Protein AF-A0A1X0RVH4-F1 (afdb_monomer_lite)

Sequence (79 aa):
LAIDKLQQRTILLLFIATIWRPSSDIDTLQARDVHFKFDNNADLSGITLFIRASKKDKQKQSALGTLSQKSMCTVYTLF

pLDDT: mean 85.6, std 8.14, range [58.84, 93.62]

Secondary structure (DSSP, 8-state):
--HHHHHHHHHHHHHHHH---IIIIITT--GGGEEEEE-TTS-EEEEEEEES--TTSS-EEEEEEPPS-GGG-HHHHH-

Structure (mmCIF, N/CA/C/O backbone):
data_AF-A0A1X0RVH4-F1
#
_entry.id   AF-A0A1X0RVH4-F1
#
loop_
_atom_site.group_PDB
_atom_site.id
_atom_site.type_symbol
_atom_site.label_atom_id
_atom_site.label_alt_id
_atom_site.label_comp_id
_atom_site.label_asym_id
_atom_site.label_entity_id
_atom_site.label_seq_id
_atom_site.pdbx_PDB_ins_code
_atom_site.Cartn_x
_atom_site.Cartn_y
_atom_site.Cartn_z
_atom_site.occupancy
_atom_site.B_iso_or_equiv
_atom_site.auth_seq_id
_atom_site.auth_comp_id
_atom_site.auth_asym_id
_atom_site.auth_atom_id
_atom_site.pdbx_PDB_model_num
ATOM 1 N N . LEU A 1 1 ? 7.011 -12.872 0.943 1.00 59.94 1 LEU A N 1
ATOM 2 C CA . LEU A 1 1 ? 6.671 -12.359 2.290 1.00 59.94 1 LEU A CA 1
ATOM 3 C C . LEU A 1 1 ? 5.250 -12.822 2.576 1.00 59.94 1 LEU A C 1
ATOM 5 O O . LEU A 1 1 ? 4.445 -12.743 1.659 1.00 59.94 1 LEU A O 1
ATOM 9 N N . ALA A 1 2 ? 4.954 -13.355 3.758 1.00 85.19 2 ALA A N 1
ATOM 10 C CA . ALA A 1 2 ? 3.571 -13.684 4.092 1.00 85.19 2 ALA A CA 1
ATOM 11 C C . ALA A 1 2 ? 2.732 -12.387 4.138 1.00 85.19 2 ALA A C 1
ATOM 13 O O . ALA A 1 2 ? 3.275 -11.310 4.414 1.00 85.19 2 ALA A O 1
ATOM 14 N N . ILE A 1 3 ? 1.457 -12.467 3.750 1.00 85.25 3 ILE A N 1
ATOM 15 C CA . ILE A 1 3 ? 0.604 -11.291 3.509 1.00 85.25 3 ILE A CA 1
ATOM 16 C C . ILE A 1 3 ? 0.442 -10.421 4.764 1.00 85.25 3 ILE A C 1
ATOM 18 O O . ILE A 1 3 ? 0.436 -9.197 4.672 1.00 85.25 3 ILE A O 1
ATOM 22 N N . ASP A 1 4 ? 0.450 -11.048 5.938 1.00 87.81 4 ASP A N 1
ATOM 23 C CA . ASP A 1 4 ? 0.425 -10.423 7.260 1.00 87.81 4 ASP A CA 1
ATOM 24 C C . ASP A 1 4 ? 1.621 -9.486 7.483 1.00 87.81 4 ASP A C 1
ATOM 26 O O . ASP A 1 4 ? 1.457 -8.332 7.884 1.00 87.81 4 ASP A O 1
ATOM 30 N N . LYS A 1 5 ? 2.835 -9.935 7.145 1.00 88.00 5 LYS A N 1
ATOM 31 C CA . LYS A 1 5 ? 4.051 -9.122 7.277 1.00 88.00 5 LYS A CA 1
ATOM 32 C C . LYS A 1 5 ? 4.062 -7.954 6.298 1.00 88.00 5 LYS A C 1
ATOM 34 O O . LYS A 1 5 ? 4.619 -6.902 6.613 1.00 88.00 5 LYS A O 1
ATOM 39 N N . LEU A 1 6 ? 3.471 -8.130 5.114 1.00 86.56 6 LEU A N 1
ATOM 40 C CA . LEU A 1 6 ? 3.335 -7.047 4.141 1.00 86.56 6 LEU A CA 1
ATOM 41 C C . LEU A 1 6 ? 2.368 -5.984 4.674 1.00 86.56 6 LEU A C 1
ATOM 43 O O . LEU A 1 6 ? 2.720 -4.811 4.707 1.00 86.56 6 LEU A O 1
ATOM 47 N N . GLN A 1 7 ? 1.210 -6.403 5.189 1.00 86.94 7 GLN A N 1
ATOM 48 C CA . GLN A 1 7 ? 0.208 -5.509 5.773 1.00 86.94 7 GLN A CA 1
ATOM 49 C C . GLN A 1 7 ? 0.753 -4.726 6.973 1.00 86.94 7 GLN A C 1
ATOM 51 O O . GLN A 1 7 ? 0.615 -3.504 7.021 1.00 86.94 7 GLN A O 1
ATOM 56 N N . GLN A 1 8 ? 1.433 -5.394 7.909 1.00 89.44 8 GLN A N 1
ATOM 57 C CA . GLN A 1 8 ? 2.049 -4.732 9.066 1.00 89.44 8 GLN A CA 1
ATOM 58 C C . GLN A 1 8 ? 3.085 -3.685 8.644 1.00 89.44 8 GLN A C 1
ATOM 60 O O . GLN A 1 8 ? 3.107 -2.575 9.180 1.00 89.44 8 GLN A O 1
ATOM 65 N N . ARG A 1 9 ? 3.919 -4.016 7.651 1.00 90.38 9 ARG A N 1
ATOM 66 C CA . ARG A 1 9 ? 4.907 -3.084 7.100 1.00 90.38 9 ARG A CA 1
ATOM 67 C C . ARG A 1 9 ? 4.236 -1.883 6.444 1.00 90.38 9 ARG A C 1
ATOM 69 O O . ARG A 1 9 ? 4.675 -0.761 6.676 1.00 90.38 9 ARG A O 1
ATOM 76 N N . THR A 1 10 ? 3.178 -2.103 5.668 1.00 89.75 10 THR A N 1
ATOM 77 C CA . THR A 1 10 ? 2.415 -1.026 5.033 1.00 89.75 10 THR A CA 1
ATOM 78 C C . THR A 1 10 ? 1.828 -0.085 6.075 1.00 89.75 10 THR A C 1
ATOM 80 O O . THR A 1 10 ? 2.038 1.118 5.972 1.00 89.75 10 THR A O 1
ATOM 83 N N . ILE A 1 11 ? 1.170 -0.611 7.114 1.00 90.06 11 ILE A N 1
ATOM 84 C CA . ILE A 1 11 ? 0.582 0.204 8.189 1.00 90.06 11 ILE A CA 1
ATOM 85 C C . ILE A 1 11 ? 1.661 1.030 8.898 1.00 90.06 11 ILE A C 1
ATOM 87 O O . ILE A 1 11 ? 1.473 2.227 9.114 1.00 90.06 11 ILE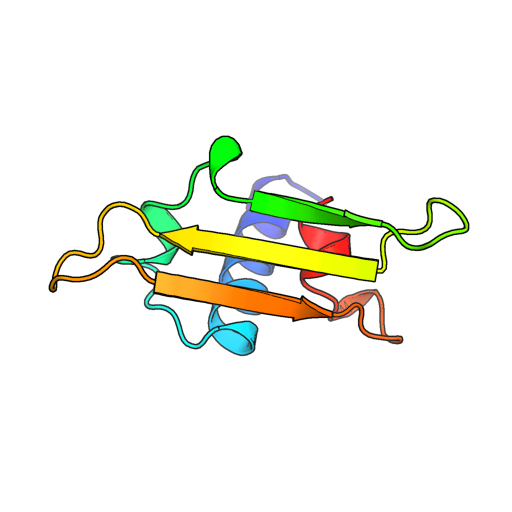 A O 1
ATOM 91 N N . LEU A 1 12 ? 2.808 0.420 9.221 1.00 90.75 12 LEU A N 1
ATOM 92 C CA . LEU A 1 12 ? 3.917 1.110 9.880 1.00 90.75 12 LEU A CA 1
ATOM 93 C C . LEU A 1 12 ? 4.495 2.234 9.007 1.00 90.75 12 LEU A C 1
ATOM 95 O O . LEU A 1 12 ? 4.691 3.349 9.488 1.00 90.75 12 LEU A O 1
ATOM 99 N N . LEU A 1 13 ? 4.742 1.964 7.723 1.00 91.12 13 LEU A N 1
ATOM 100 C CA . LEU A 1 13 ? 5.261 2.964 6.787 1.00 91.12 13 LEU A CA 1
ATOM 101 C C . LEU A 1 13 ? 4.256 4.095 6.544 1.00 91.12 13 LEU A C 1
ATOM 103 O O . LEU A 1 13 ? 4.654 5.255 6.453 1.00 91.12 13 LEU A O 1
ATOM 107 N N . LEU A 1 14 ? 2.959 3.785 6.478 1.00 89.50 14 LEU A N 1
ATOM 108 C CA . LEU A 1 14 ? 1.906 4.789 6.342 1.00 89.50 14 LEU A CA 1
ATOM 109 C C . LEU A 1 14 ? 1.836 5.679 7.585 1.00 89.50 14 LEU A C 1
ATOM 111 O O . LEU A 1 14 ? 1.773 6.900 7.454 1.00 89.50 14 LEU A O 1
ATOM 115 N N . PHE A 1 15 ? 1.904 5.080 8.777 1.00 90.69 15 PHE A N 1
ATOM 116 C CA . PHE A 1 15 ? 1.946 5.800 10.047 1.00 90.69 15 PHE A CA 1
ATOM 117 C C . PHE A 1 15 ? 3.132 6.765 10.104 1.00 90.69 15 PHE A C 1
ATOM 119 O O . PHE A 1 15 ? 2.938 7.941 10.394 1.00 90.69 15 PHE A O 1
ATOM 126 N N . ILE A 1 16 ? 4.340 6.304 9.768 1.00 89.19 16 ILE A N 1
ATOM 127 C CA . ILE A 1 16 ? 5.545 7.147 9.780 1.00 89.19 16 ILE A CA 1
ATOM 128 C C . ILE A 1 16 ? 5.438 8.274 8.744 1.00 89.19 16 ILE A C 1
ATOM 130 O O . ILE A 1 16 ? 5.776 9.416 9.042 1.00 89.19 16 ILE A O 1
ATOM 134 N N . ALA A 1 17 ? 4.944 7.974 7.541 1.00 89.19 17 ALA A N 1
ATOM 135 C CA . ALA A 1 17 ? 4.889 8.938 6.445 1.00 89.19 17 ALA A CA 1
ATOM 136 C C . ALA A 1 17 ? 3.799 10.012 6.616 1.00 89.19 17 ALA A C 1
ATOM 138 O O . ALA A 1 17 ? 3.957 11.131 6.136 1.00 89.19 17 ALA A O 1
ATOM 139 N N . THR A 1 18 ? 2.679 9.679 7.262 1.00 87.75 18 THR A N 1
ATOM 140 C CA . THR A 1 18 ? 1.498 10.562 7.343 1.00 87.75 18 THR A CA 1
ATOM 141 C C . THR A 1 18 ? 1.180 11.046 8.755 1.00 87.75 18 THR A C 1
ATOM 143 O O . THR A 1 18 ? 0.416 11.997 8.915 1.00 87.75 18 THR A O 1
ATOM 146 N N . ILE A 1 19 ? 1.740 10.396 9.783 1.00 88.69 19 ILE A N 1
ATOM 147 C CA . ILE A 1 19 ? 1.427 10.615 11.206 1.00 88.69 19 ILE A CA 1
ATOM 148 C C . ILE A 1 19 ? -0.073 10.357 11.496 1.00 88.69 19 ILE A C 1
ATOM 150 O O . ILE A 1 19 ? -0.653 10.815 12.481 1.00 88.69 19 ILE A O 1
ATOM 154 N N . TRP A 1 20 ? -0.744 9.598 10.625 1.00 88.38 20 TRP A N 1
ATOM 155 C CA . TRP A 1 20 ? -2.156 9.253 10.759 1.00 88.38 20 TRP A CA 1
ATOM 156 C C . TRP A 1 20 ? -2.365 8.146 11.774 1.00 88.38 20 TRP A C 1
ATOM 158 O O . TRP A 1 20 ? -1.637 7.163 11.790 1.00 88.38 20 TRP A O 1
ATOM 168 N N . ARG A 1 21 ? -3.388 8.259 12.619 1.00 86.38 21 ARG A N 1
ATOM 169 C CA . ARG A 1 21 ? -3.611 7.265 13.673 1.00 86.38 21 ARG A CA 1
ATOM 170 C C . ARG A 1 21 ? -4.035 5.920 13.074 1.00 86.38 21 ARG A C 1
ATOM 172 O O . ARG A 1 21 ? -5.047 5.888 12.372 1.00 86.38 21 ARG A O 1
ATOM 179 N N . PRO A 1 22 ? -3.372 4.803 13.424 1.00 83.12 22 PRO A N 1
ATOM 180 C CA . PRO A 1 22 ? -3.707 3.493 12.876 1.00 83.12 22 PRO A CA 1
ATOM 181 C C . PRO A 1 22 ? -5.195 3.147 12.987 1.00 83.12 22 PRO A C 1
ATOM 183 O O . PRO A 1 22 ? -5.831 2.861 11.985 1.00 83.12 22 PRO A O 1
ATOM 186 N N . SER A 1 23 ? -5.777 3.290 14.180 1.00 80.00 23 SER A N 1
ATOM 187 C CA . SER A 1 23 ? -7.143 2.845 14.489 1.00 80.00 23 SER A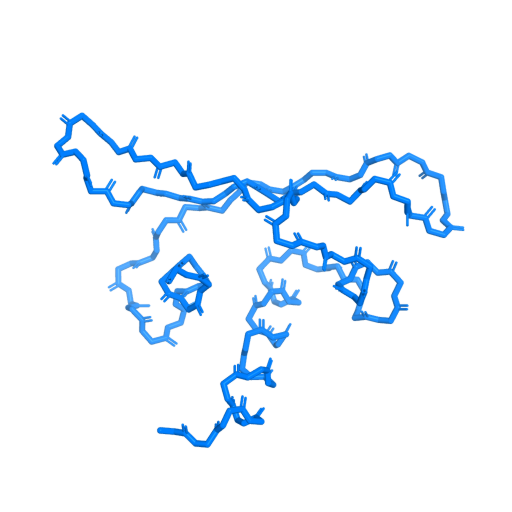 CA 1
ATOM 188 C C . SER A 1 23 ? -8.276 3.788 14.075 1.00 80.00 23 SER A C 1
ATOM 190 O O . SER A 1 23 ? -9.439 3.420 14.206 1.00 80.00 23 SER A O 1
ATOM 192 N N . SER A 1 24 ? -7.988 5.021 13.647 1.00 81.25 24 SER A N 1
ATOM 193 C CA . SER A 1 24 ? -9.040 5.971 13.236 1.00 81.25 24 SER A CA 1
ATOM 194 C C . SER A 1 24 ? -8.908 6.453 11.801 1.00 81.25 24 SER A C 1
ATOM 196 O O . SER A 1 24 ? -9.907 6.831 11.197 1.00 81.25 24 SER A O 1
ATOM 198 N N . ASP A 1 25 ? -7.683 6.484 11.287 1.00 85.44 25 ASP A N 1
ATOM 199 C CA . ASP A 1 25 ? -7.351 7.078 10.000 1.00 85.44 25 ASP A CA 1
ATOM 200 C C . ASP A 1 25 ? -6.932 5.995 8.995 1.00 85.44 25 ASP A C 1
ATOM 202 O O . ASP A 1 25 ? -7.474 5.931 7.900 1.00 85.44 25 ASP A O 1
ATOM 206 N N . ILE A 1 26 ? -5.991 5.121 9.370 1.00 86.50 26 ILE A N 1
ATOM 207 C CA . ILE A 1 26 ? -5.440 4.102 8.459 1.00 86.50 26 ILE A CA 1
ATOM 208 C C . ILE A 1 26 ? -6.418 2.937 8.271 1.00 86.50 26 ILE A C 1
ATOM 210 O O . ILE A 1 26 ? -6.597 2.470 7.152 1.00 86.50 26 ILE A O 1
ATOM 214 N N . ASP A 1 27 ? -7.085 2.501 9.340 1.00 85.69 27 ASP A N 1
ATOM 215 C CA . ASP A 1 27 ? -8.043 1.384 9.308 1.00 85.69 27 ASP A CA 1
ATOM 216 C C . ASP A 1 27 ? -9.298 1.683 8.464 1.00 85.69 27 ASP A C 1
ATOM 218 O O . ASP A 1 27 ? -9.981 0.779 7.991 1.00 85.69 27 ASP A O 1
ATOM 222 N N . THR A 1 28 ? -9.601 2.965 8.234 1.00 85.88 28 THR A N 1
ATOM 223 C CA . THR A 1 28 ? -10.737 3.399 7.404 1.00 85.88 28 THR A CA 1
ATOM 224 C C . THR A 1 28 ? -10.362 3.616 5.937 1.00 85.88 28 THR A C 1
ATOM 226 O O . THR A 1 28 ? -11.240 3.894 5.118 1.00 85.88 28 THR A O 1
ATOM 229 N N . LEU A 1 29 ? -9.076 3.484 5.593 1.00 87.19 29 LEU A N 1
ATOM 230 C CA . LEU A 1 29 ? -8.559 3.698 4.248 1.00 87.19 29 LEU A CA 1
ATOM 231 C C . LEU A 1 29 ? -8.981 2.548 3.324 1.00 87.19 29 LEU A C 1
ATOM 233 O O . LEU A 1 29 ? -8.711 1.380 3.599 1.00 87.19 29 LEU A O 1
ATOM 237 N N . GLN A 1 30 ? -9.606 2.867 2.193 1.00 87.88 30 GLN A N 1
ATOM 238 C CA . GLN A 1 30 ? -9.978 1.873 1.185 1.00 87.88 30 GLN A CA 1
ATOM 239 C C . GLN A 1 30 ? -9.114 2.016 -0.071 1.00 87.88 30 GLN A C 1
ATOM 241 O O . GLN A 1 30 ? -8.533 3.063 -0.324 1.00 87.88 30 GLN A O 1
ATOM 246 N N . ALA A 1 31 ? -9.062 0.990 -0.926 1.00 87.50 31 ALA A N 1
ATOM 247 C CA . ALA A 1 31 ? -8.286 1.058 -2.173 1.00 87.50 31 ALA A CA 1
ATOM 248 C C . ALA A 1 31 ? -8.684 2.262 -3.055 1.00 87.50 31 ALA A C 1
ATOM 250 O O . ALA A 1 31 ? -7.836 2.926 -3.639 1.00 87.50 31 ALA A O 1
ATOM 251 N N . ARG A 1 32 ? -9.978 2.608 -3.066 1.00 89.31 32 ARG A N 1
ATOM 252 C CA . ARG A 1 32 ? -10.535 3.783 -3.762 1.00 89.31 32 ARG A CA 1
ATOM 253 C C . ARG A 1 32 ? -10.100 5.140 -3.195 1.00 89.31 32 ARG A C 1
ATOM 255 O O . ARG A 1 32 ? -10.478 6.165 -3.750 1.00 89.31 32 ARG A O 1
ATOM 262 N N . ASP A 1 33 ? -9.414 5.151 -2.059 1.00 89.69 33 ASP A N 1
ATOM 263 C CA . ASP A 1 33 ? -8.866 6.341 -1.407 1.00 89.69 33 ASP A CA 1
ATOM 264 C C . ASP A 1 33 ? -7.386 6.565 -1.726 1.00 89.69 33 ASP A C 1
ATOM 266 O O . ASP A 1 33 ? -6.817 7.586 -1.333 1.00 89.69 33 ASP A O 1
ATOM 270 N N . VAL A 1 34 ? -6.762 5.615 -2.426 1.00 90.88 34 VAL A N 1
ATOM 271 C CA . VAL A 1 34 ? -5.352 5.643 -2.807 1.00 90.88 34 VAL A CA 1
ATOM 272 C C . VAL A 1 34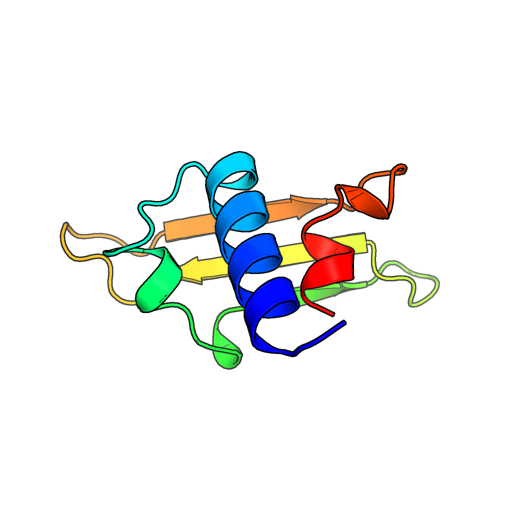 ? -5.257 6.002 -4.280 1.00 90.88 34 VAL A C 1
ATOM 274 O O . VAL A 1 34 ? -5.644 5.233 -5.155 1.00 90.88 34 VAL A O 1
ATOM 277 N N . HIS A 1 35 ? -4.767 7.202 -4.565 1.00 92.94 35 HIS A N 1
ATOM 278 C CA . HIS A 1 35 ? -4.614 7.701 -5.924 1.00 92.94 35 HIS A CA 1
ATOM 279 C C . HIS A 1 35 ? -3.133 7.723 -6.286 1.00 92.94 35 HIS A C 1
ATOM 281 O O . HIS A 1 35 ? -2.368 8.522 -5.743 1.00 92.94 35 HIS A O 1
ATOM 287 N N . PHE A 1 36 ? -2.724 6.860 -7.209 1.00 92.25 36 PHE A N 1
ATOM 288 C CA . PHE A 1 36 ? -1.354 6.827 -7.710 1.00 92.25 36 PHE A CA 1
ATOM 289 C C . PHE A 1 36 ? -1.113 7.982 -8.685 1.00 92.25 36 PHE A C 1
ATOM 291 O O . PHE A 1 36 ? -1.971 8.324 -9.499 1.00 92.25 36 PHE A O 1
ATOM 298 N N . LYS A 1 37 ? 0.063 8.595 -8.583 1.00 93.00 37 LYS A N 1
ATOM 299 C CA . LYS A 1 37 ? 0.550 9.620 -9.501 1.00 93.00 37 LYS A CA 1
ATOM 300 C C . LYS A 1 37 ? 1.680 9.027 -10.319 1.00 93.00 37 LYS A C 1
ATOM 302 O O . LYS A 1 37 ? 2.655 8.543 -9.748 1.00 93.00 37 LYS A O 1
ATOM 307 N N . PHE A 1 38 ? 1.547 9.122 -11.632 1.00 91.69 38 PHE A N 1
ATOM 308 C CA . PHE A 1 38 ? 2.571 8.731 -12.588 1.00 91.69 38 PHE A CA 1
ATOM 309 C C . PHE A 1 38 ? 3.183 9.984 -13.205 1.00 91.69 38 PHE A C 1
ATOM 311 O O . PHE A 1 38 ? 2.502 11.006 -13.329 1.00 91.69 38 PHE A O 1
ATOM 318 N N . ASP A 1 39 ? 4.465 9.924 -13.533 1.00 91.19 39 ASP A N 1
ATOM 319 C CA . ASP A 1 39 ? 5.132 10.981 -14.282 1.00 91.19 39 ASP A CA 1
ATOM 320 C C . ASP A 1 39 ? 4.892 10.848 -15.799 1.00 91.19 39 ASP A C 1
ATOM 322 O O . ASP A 1 39 ? 4.142 9.990 -16.272 1.00 91.19 39 ASP A O 1
ATOM 326 N N . ASN A 1 40 ? 5.538 11.722 -16.575 1.00 91.50 40 ASN A N 1
ATOM 327 C CA . ASN A 1 40 ? 5.419 11.750 -18.035 1.00 91.50 40 ASN A CA 1
ATOM 328 C C . ASN A 1 40 ? 5.968 10.484 -18.721 1.00 91.50 40 ASN A C 1
ATOM 330 O O . ASN A 1 40 ? 5.636 10.244 -19.879 1.00 91.50 40 ASN A O 1
ATOM 334 N N . ASN A 1 41 ? 6.783 9.686 -18.025 1.00 91.81 41 ASN A N 1
ATOM 335 C CA . ASN A 1 41 ? 7.345 8.429 -18.517 1.00 91.81 41 ASN A CA 1
ATOM 336 C C . ASN A 1 41 ? 6.508 7.212 -18.089 1.00 91.81 41 ASN A C 1
ATOM 338 O O . ASN A 1 41 ? 6.920 6.079 -18.323 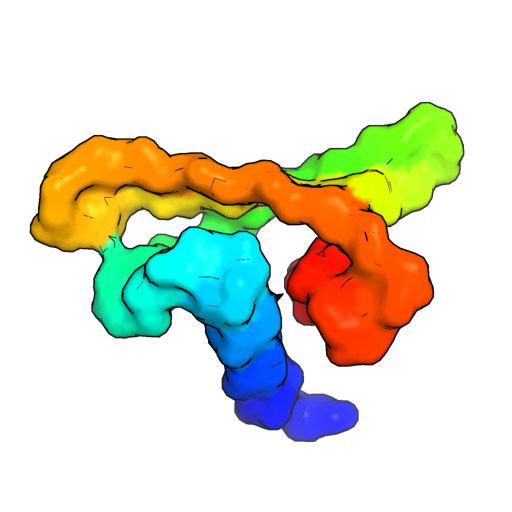1.00 91.81 41 ASN A O 1
ATOM 342 N N . ALA A 1 42 ? 5.333 7.440 -17.488 1.00 88.56 42 ALA A N 1
ATOM 343 C CA . ALA A 1 42 ? 4.493 6.422 -16.861 1.00 88.56 42 ALA A CA 1
ATOM 344 C C . ALA A 1 42 ? 5.146 5.720 -15.654 1.00 88.56 42 ALA A C 1
ATOM 346 O O . ALA A 1 42 ? 4.661 4.675 -15.212 1.00 88.56 42 ALA A O 1
ATOM 347 N N . ASP A 1 43 ? 6.188 6.314 -15.069 1.00 88.88 43 ASP A N 1
ATOM 348 C CA . ASP A 1 43 ? 6.795 5.815 -13.844 1.00 88.88 43 ASP A CA 1
ATOM 349 C C . ASP A 1 43 ? 6.018 6.317 -12.625 1.00 88.88 43 ASP A C 1
ATOM 351 O O . ASP A 1 43 ? 5.530 7.451 -12.567 1.00 88.88 43 ASP A O 1
ATOM 355 N N . LEU A 1 44 ? 5.882 5.453 -11.618 1.00 89.06 44 LEU A N 1
ATOM 356 C CA . LEU A 1 44 ? 5.211 5.803 -10.373 1.00 89.06 44 LEU A CA 1
ATOM 357 C C . LEU A 1 44 ? 6.007 6.903 -9.655 1.00 89.06 44 LEU A C 1
ATOM 359 O O . LEU A 1 44 ? 7.122 6.671 -9.201 1.00 89.06 44 LEU A O 1
ATOM 363 N N . SER A 1 45 ? 5.413 8.088 -9.525 1.00 91.94 45 SER A N 1
ATOM 364 C CA . SER A 1 45 ? 6.037 9.290 -8.954 1.00 91.94 45 SER A CA 1
ATOM 365 C C . SER A 1 45 ? 5.548 9.586 -7.531 1.00 91.94 45 SER A C 1
ATOM 367 O O . SER A 1 45 ? 6.256 10.179 -6.711 1.00 91.94 45 SER A O 1
ATOM 369 N N . GLY A 1 46 ? 4.345 9.123 -7.182 1.00 93.06 46 GLY A N 1
ATOM 370 C CA . GLY A 1 46 ? 3.816 9.294 -5.835 1.00 93.06 46 GLY A CA 1
ATOM 371 C C . GLY A 1 46 ? 2.436 8.693 -5.622 1.00 93.06 46 GLY A C 1
ATOM 372 O O . GLY A 1 46 ? 1.853 8.078 -6.510 1.00 93.06 46 GLY A O 1
ATOM 373 N N . ILE A 1 47 ? 1.894 8.914 -4.429 1.00 93.62 47 ILE A N 1
ATOM 374 C CA . ILE A 1 47 ? 0.514 8.585 -4.070 1.00 93.62 47 ILE A CA 1
ATOM 375 C C . ILE A 1 47 ? -0.144 9.768 -3.379 1.00 93.62 47 ILE A C 1
ATOM 377 O O . ILE A 1 47 ? 0.502 10.574 -2.713 1.00 93.62 47 ILE A O 1
ATOM 381 N N . THR A 1 48 ? -1.454 9.882 -3.523 1.00 93.62 48 THR A N 1
ATOM 382 C CA . THR A 1 48 ? -2.289 10.771 -2.721 1.00 93.62 48 THR A CA 1
ATOM 383 C C . THR A 1 48 ? -3.337 9.930 -2.017 1.00 93.62 48 THR A C 1
ATOM 385 O O . THR A 1 48 ? -4.047 9.159 -2.652 1.00 93.62 48 THR A O 1
ATOM 388 N N . LEU A 1 49 ? -3.383 10.052 -0.698 1.00 92.00 49 LEU A N 1
ATOM 389 C CA . LEU A 1 49 ? -4.274 9.313 0.183 1.00 92.00 49 LEU A CA 1
ATOM 390 C C . LEU A 1 49 ? -5.390 10.238 0.654 1.00 92.00 49 LEU A C 1
ATOM 392 O O . LEU A 1 49 ? -5.101 11.366 1.058 1.00 92.00 49 LEU A O 1
ATOM 396 N N . PHE A 1 50 ? -6.630 9.752 0.666 1.00 90.31 50 PHE A N 1
ATOM 397 C CA . PHE A 1 50 ? -7.801 10.504 1.119 1.00 90.31 50 PHE A CA 1
ATOM 398 C C . PHE A 1 50 ? -8.547 9.774 2.240 1.00 90.31 50 PHE A C 1
ATOM 400 O O . PHE A 1 50 ? -9.042 8.675 2.057 1.00 90.31 50 PHE A O 1
ATOM 407 N N . ILE A 1 51 ? -8.729 10.401 3.398 1.00 86.44 51 ILE A N 1
ATOM 408 C CA . ILE A 1 51 ? -9.609 9.861 4.444 1.00 86.44 51 ILE A CA 1
ATOM 409 C C . ILE A 1 51 ? -10.940 10.583 4.361 1.00 86.44 51 ILE A C 1
ATOM 411 O O . ILE A 1 51 ? -11.032 11.751 4.740 1.00 86.44 51 ILE A O 1
ATOM 415 N N . ARG A 1 52 ? -11.974 9.882 3.887 1.00 75.44 52 ARG A N 1
ATOM 416 C CA . ARG A 1 52 ? -13.337 10.430 3.761 1.00 75.44 52 ARG A CA 1
ATOM 417 C C . ARG A 1 52 ? -14.039 10.593 5.106 1.00 75.44 52 ARG A C 1
ATOM 419 O O . ARG A 1 52 ? -14.771 11.558 5.290 1.00 75.44 52 ARG A O 1
ATOM 426 N N . ALA A 1 53 ? -13.819 9.663 6.033 1.00 68.56 53 ALA A N 1
ATOM 427 C CA . ALA A 1 53 ? -14.512 9.604 7.317 1.00 68.56 53 ALA A CA 1
ATOM 428 C C . ALA A 1 53 ? -13.502 9.561 8.471 1.00 68.56 53 ALA A C 1
ATOM 430 O O . ALA A 1 53 ? -13.185 8.508 9.015 1.00 68.56 53 ALA A O 1
ATOM 431 N N . SER A 1 54 ? -12.979 10.730 8.842 1.00 63.09 54 SER A N 1
ATOM 432 C CA . SER A 1 54 ? -12.193 10.884 10.069 1.00 63.09 54 SER A CA 1
ATOM 433 C C . SER A 1 54 ? -13.141 10.974 11.266 1.00 63.09 54 SER A C 1
ATOM 435 O O . SER A 1 54 ? -14.073 11.776 11.260 1.00 63.09 54 SER A O 1
ATOM 437 N N . LYS A 1 55 ? -12.864 10.216 12.336 1.00 61.09 55 LYS A N 1
ATOM 438 C CA . LYS A 1 55 ? -13.654 10.201 13.589 1.00 61.09 55 LYS A CA 1
ATOM 439 C C . LYS A 1 55 ? -13.780 11.578 14.278 1.00 61.09 55 LYS A C 1
ATOM 441 O O . LYS A 1 55 ? -14.559 11.713 15.213 1.00 61.09 55 LYS A O 1
ATOM 446 N N . LYS A 1 56 ? -12.977 12.575 13.882 1.00 59.06 56 LYS A N 1
ATOM 447 C CA . LYS A 1 56 ? -12.864 13.898 14.531 1.00 59.06 56 LYS A CA 1
ATOM 448 C C . LYS A 1 56 ? -13.118 15.099 13.605 1.00 59.06 56 LYS A C 1
ATOM 450 O O . LYS A 1 56 ? -12.641 16.186 13.901 1.00 59.06 56 LYS A O 1
ATOM 455 N N . ASP A 1 57 ? -13.870 14.900 12.528 1.00 58.84 57 ASP A N 1
ATOM 456 C CA . ASP A 1 57 ? -14.251 15.929 11.553 1.00 58.84 57 ASP A CA 1
ATOM 457 C C . ASP A 1 57 ? -13.134 16.431 10.622 1.00 58.84 57 ASP A C 1
ATOM 459 O O . ASP A 1 57 ? -11.990 16.669 11.008 1.00 58.84 57 ASP A O 1
ATOM 463 N N . LYS A 1 58 ? -13.551 16.617 9.363 1.00 66.56 58 LYS A N 1
ATOM 464 C CA . LYS A 1 58 ? -12.811 16.961 8.136 1.00 66.56 58 LYS A CA 1
ATOM 465 C C . LYS A 1 58 ? -12.069 15.812 7.446 1.00 66.56 58 LYS A C 1
ATOM 467 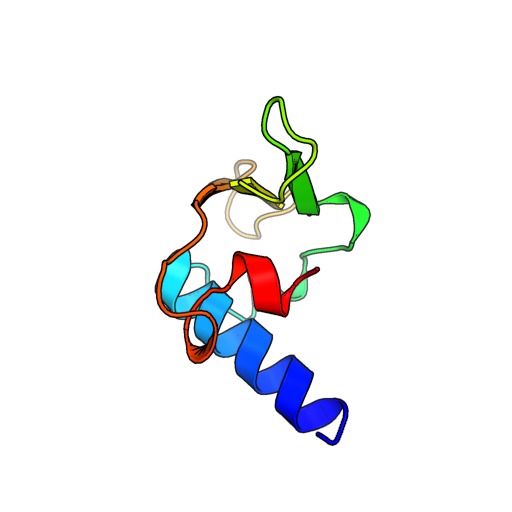O O . LYS A 1 58 ? -11.341 15.024 8.050 1.00 66.56 58 LYS A O 1
ATOM 472 N N . GLN A 1 59 ? -12.270 15.772 6.129 1.00 75.19 59 GLN A N 1
ATOM 473 C CA . GLN A 1 59 ? -11.534 14.938 5.190 1.00 75.19 59 GLN A CA 1
ATOM 474 C C . GLN A 1 59 ? -10.039 15.257 5.309 1.00 75.19 59 GLN A C 1
ATOM 476 O O . GLN A 1 59 ? -9.648 16.426 5.269 1.00 75.19 59 GLN A O 1
ATOM 481 N N . LYS A 1 60 ? -9.204 14.230 5.477 1.00 85.06 60 LYS A N 1
ATOM 482 C CA . LYS A 1 60 ? -7.741 14.386 5.486 1.00 85.06 60 LYS A CA 1
ATOM 483 C C . LYS A 1 60 ? -7.199 13.974 4.130 1.00 85.06 60 LYS A C 1
ATOM 485 O O . LYS A 1 60 ? -7.682 13.003 3.551 1.00 85.06 60 LYS A O 1
ATOM 490 N N . GLN A 1 61 ? -6.176 14.670 3.652 1.00 89.69 61 GLN A N 1
ATOM 491 C CA . GLN A 1 61 ? -5.400 14.209 2.509 1.00 89.69 61 GLN A CA 1
ATOM 492 C C . GLN A 1 61 ? -3.913 14.247 2.839 1.00 89.69 61 GLN A C 1
ATOM 494 O O . GLN A 1 61 ? -3.465 15.122 3.579 1.00 89.69 61 GLN A O 1
ATOM 499 N N . SER A 1 62 ? -3.154 13.317 2.272 1.00 90.00 62 SER A N 1
ATOM 500 C CA . SER A 1 62 ? -1.694 13.358 2.306 1.00 90.00 62 SER A CA 1
ATOM 501 C C . SER A 1 62 ? -1.139 12.956 0.950 1.00 90.00 62 SER A C 1
ATOM 503 O O . SER A 1 62 ? -1.593 11.979 0.357 1.00 90.00 62 SER A O 1
ATOM 505 N N . ALA A 1 63 ? -0.183 13.731 0.446 1.00 91.75 63 ALA A N 1
ATOM 506 C CA . ALA A 1 63 ? 0.526 13.437 -0.789 1.00 91.75 63 ALA A CA 1
ATOM 507 C C . ALA A 1 63 ? 1.944 12.984 -0.441 1.00 91.75 63 ALA A C 1
ATOM 509 O O . ALA A 1 63 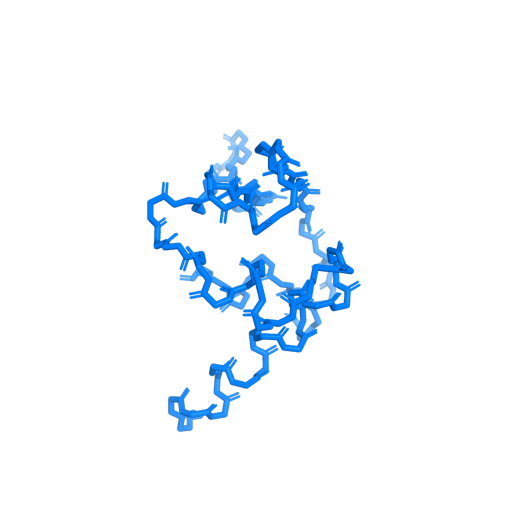? 2.669 13.688 0.259 1.00 91.75 63 ALA A O 1
ATOM 510 N N . LEU A 1 64 ? 2.328 11.813 -0.936 1.00 90.94 64 LEU A N 1
ATOM 511 C CA . LEU A 1 64 ? 3.626 11.195 -0.697 1.00 90.94 64 LEU A CA 1
ATOM 512 C C . LEU A 1 64 ? 4.338 11.013 -2.037 1.00 90.94 64 LEU A C 1
ATOM 514 O O . LEU A 1 64 ? 3.753 10.490 -2.985 1.00 90.94 64 LEU A O 1
ATOM 518 N N . GLY A 1 65 ? 5.592 11.449 -2.112 1.00 90.75 65 GLY A N 1
ATOM 519 C CA . GLY A 1 65 ? 6.463 11.197 -3.259 1.00 90.75 65 GLY A CA 1
ATOM 520 C C . GLY A 1 65 ? 7.212 9.875 -3.121 1.00 90.75 65 GLY A C 1
ATOM 521 O O . GLY A 1 65 ? 7.320 9.312 -2.027 1.00 90.75 65 GLY A O 1
ATOM 522 N N . THR A 1 66 ? 7.754 9.372 -4.226 1.00 89.12 66 THR A N 1
ATOM 523 C CA . THR A 1 66 ? 8.670 8.231 -4.177 1.00 89.12 66 THR A CA 1
ATOM 524 C C . THR A 1 66 ? 9.974 8.578 -3.471 1.00 89.12 66 THR A C 1
ATOM 526 O O . THR A 1 66 ? 10.573 9.623 -3.717 1.00 89.12 66 THR A O 1
ATOM 529 N N . LEU A 1 67 ? 10.459 7.650 -2.649 1.00 85.75 67 LEU A N 1
ATOM 530 C CA . LEU A 1 67 ? 11.797 7.686 -2.067 1.00 85.75 67 LEU A CA 1
ATOM 531 C C . LEU A 1 67 ? 12.759 6.832 -2.903 1.00 85.75 67 LEU A C 1
ATOM 533 O O . LEU A 1 67 ? 12.380 5.769 -3.400 1.00 85.75 67 LEU A O 1
ATOM 537 N N . SER A 1 68 ? 14.019 7.266 -2.999 1.00 83.25 68 SER A N 1
ATOM 538 C CA . SER A 1 68 ? 15.099 6.511 -3.657 1.00 83.25 68 SER A CA 1
ATOM 539 C C . SER A 1 68 ? 15.319 5.143 -3.003 1.00 83.25 68 SER A C 1
ATOM 541 O O . SER A 1 68 ? 15.552 4.139 -3.679 1.00 83.25 68 SER A O 1
ATOM 543 N N . GLN A 1 69 ? 15.173 5.075 -1.678 1.00 86.75 69 GLN A N 1
ATOM 544 C CA . GLN A 1 69 ? 15.249 3.835 -0.920 1.00 86.75 69 GLN A CA 1
ATOM 545 C C . GLN A 1 69 ? 13.928 3.057 -1.000 1.00 86.75 69 GLN A C 1
ATOM 547 O O . GLN A 1 69 ? 13.030 3.217 -0.171 1.00 86.75 69 GLN A O 1
ATOM 552 N N . LYS A 1 70 ? 13.828 2.151 -1.983 1.00 81.69 70 LYS A N 1
ATOM 553 C CA . LYS A 1 70 ? 12.625 1.331 -2.234 1.00 81.69 70 LYS A CA 1
ATOM 554 C C . LYS A 1 70 ? 12.140 0.547 -1.011 1.00 81.69 70 LYS A C 1
ATOM 556 O O . LYS A 1 70 ? 10.941 0.374 -0.839 1.00 81.69 70 LYS A O 1
ATOM 561 N N . SER A 1 71 ? 13.044 0.111 -0.129 1.00 82.88 71 SER A N 1
ATOM 562 C CA . SER A 1 71 ? 12.675 -0.633 1.082 1.00 82.88 71 SER A CA 1
ATOM 563 C C . SER A 1 71 ? 11.936 0.209 2.132 1.00 82.88 71 SER A C 1
ATOM 565 O O . SER A 1 71 ? 11.235 -0.356 2.968 1.00 82.88 71 SER A O 1
ATOM 567 N N . MET A 1 72 ? 12.054 1.533 2.107 1.00 83.81 72 MET A N 1
ATOM 568 C CA . MET A 1 72 ? 11.333 2.428 3.023 1.00 83.81 72 MET A CA 1
ATOM 569 C C . MET A 1 72 ? 10.244 3.230 2.308 1.00 83.81 72 MET A C 1
ATOM 571 O O . MET A 1 72 ? 9.558 4.042 2.920 1.00 83.81 72 MET A O 1
ATOM 575 N N . CYS A 1 73 ? 10.074 3.011 1.005 1.00 87.56 73 CYS A N 1
ATOM 576 C CA . CYS A 1 73 ? 9.155 3.780 0.194 1.00 87.56 73 CYS A CA 1
ATOM 577 C C . CYS A 1 73 ? 7.724 3.258 0.346 1.00 87.56 73 CYS A C 1
ATOM 579 O O . CYS A 1 73 ? 7.369 2.192 -0.167 1.00 87.56 73 CYS A O 1
ATOM 581 N N . THR A 1 74 ? 6.882 4.043 1.015 1.00 85.69 74 THR A N 1
ATOM 582 C CA . THR A 1 74 ? 5.457 3.742 1.197 1.00 85.69 74 THR A CA 1
ATOM 583 C C . THR A 1 74 ? 4.722 3.636 -0.141 1.00 85.69 74 THR A C 1
ATOM 585 O O . THR A 1 74 ? 3.864 2.775 -0.295 1.00 85.69 74 THR A O 1
ATOM 588 N N . VAL A 1 75 ? 5.116 4.445 -1.134 1.00 88.19 75 VAL A N 1
ATOM 589 C CA . VAL A 1 75 ? 4.553 4.445 -2.496 1.00 88.19 75 VAL A CA 1
ATOM 590 C C . VAL A 1 75 ? 4.725 3.083 -3.177 1.00 88.19 75 VAL A C 1
ATOM 592 O O . VAL A 1 75 ? 3.742 2.502 -3.620 1.00 88.19 75 VAL A O 1
ATOM 595 N N . TYR A 1 76 ? 5.943 2.529 -3.183 1.00 86.94 76 TYR A N 1
ATOM 596 C CA . TYR A 1 76 ? 6.218 1.211 -3.779 1.00 86.94 76 TYR A CA 1
ATOM 597 C C . TYR A 1 76 ? 5.690 0.037 -2.953 1.00 86.94 76 TYR A C 1
ATOM 599 O O . TYR A 1 76 ? 5.590 -1.068 -3.465 1.00 86.94 76 TYR A O 1
ATOM 607 N N . THR A 1 77 ? 5.409 0.244 -1.666 1.00 86.88 77 THR A N 1
ATOM 608 C CA . THR A 1 77 ? 4.844 -0.812 -0.811 1.00 86.88 77 THR A CA 1
ATOM 609 C C . THR A 1 77 ? 3.325 -0.944 -1.007 1.00 86.88 77 THR A C 1
ATOM 611 O O . THR A 1 77 ? 2.757 -1.982 -0.680 1.00 86.88 77 THR A O 1
ATOM 614 N N . LEU A 1 78 ? 2.668 0.104 -1.518 1.00 84.00 78 LEU A N 1
ATOM 615 C CA . LEU A 1 78 ? 1.223 0.161 -1.760 1.00 84.00 78 LEU A CA 1
ATOM 616 C C . LEU A 1 78 ? 0.804 -0.158 -3.203 1.00 84.00 78 LEU A C 1
ATOM 618 O O . LEU A 1 78 ? -0.375 -0.439 -3.409 1.00 84.00 78 LEU A O 1
ATOM 622 N N . PHE A 1 79 ? 1.724 -0.052 -4.166 1.00 81.00 79 PHE A N 1
ATOM 623 C CA . PHE A 1 79 ? 1.511 -0.379 -5.580 1.00 81.00 79 PHE A CA 1
ATOM 624 C C . PHE A 1 79 ? 1.769 -1.865 -5.836 1.00 81.00 79 PHE A C 1
ATOM 626 O O . PHE A 1 79 ? 0.913 -2.503 -6.484 1.00 81.00 79 PHE A O 1
#

Foldseek 3Di:
DPVVVLVVLLLVLCCVQPVDDSVFFVVQWDPVQWAFDADPVRHTFWIKGWGPDGPPDDIDIDIGGADPPCSSGSSNSSD

Organism: Rhizopus microsporus (NCBI:txid58291)

Radius of gyration: 12.7 Å; chains: 1; bounding box: 30×31×33 Å